Protein AF-A0A8H9UVY1-F1 (afdb_monomer_lite)

Structure (mmCIF, N/CA/C/O backbone):
data_AF-A0A8H9UVY1-F1
#
_entry.id   AF-A0A8H9UVY1-F1
#
loop_
_atom_site.group_PDB
_atom_site.id
_atom_site.type_symbol
_atom_site.label_atom_id
_atom_site.label_alt_id
_atom_site.label_comp_id
_atom_site.label_asym_id
_atom_site.label_entity_id
_atom_site.label_seq_id
_atom_site.pdbx_PDB_ins_code
_atom_site.Cartn_x
_atom_site.Cartn_y
_atom_site.Cartn_z
_atom_site.occupancy
_atom_site.B_iso_or_equiv
_atom_site.auth_seq_id
_atom_site.auth_comp_id
_atom_site.auth_asym_id
_atom_site.auth_atom_id
_atom_site.pdbx_PDB_model_num
ATOM 1 N N . MET A 1 1 ? -12.389 -2.700 -13.572 1.00 81.00 1 MET A N 1
ATOM 2 C CA . MET A 1 1 ? -11.305 -3.685 -13.800 1.00 81.00 1 MET A CA 1
ATOM 3 C C . MET A 1 1 ? -11.018 -4.399 -12.494 1.00 81.00 1 MET A C 1
ATOM 5 O O . MET A 1 1 ? -10.914 -3.732 -11.470 1.00 81.00 1 MET A O 1
ATOM 9 N N . LEU A 1 2 ? -10.875 -5.729 -12.511 1.00 87.81 2 LEU A N 1
ATOM 10 C CA . LEU A 1 2 ? -10.516 -6.466 -11.298 1.00 87.81 2 LEU A CA 1
ATOM 11 C C . LEU A 1 2 ? -9.142 -6.021 -10.803 1.00 87.81 2 LEU A C 1
ATOM 13 O O . LEU A 1 2 ? -8.178 -5.958 -11.566 1.00 87.81 2 LEU A O 1
ATOM 17 N N . VAL A 1 3 ? -9.046 -5.755 -9.505 1.00 84.31 3 VAL A N 1
ATOM 18 C CA . VAL A 1 3 ? -7.823 -5.260 -8.860 1.00 84.31 3 VAL A CA 1
ATOM 19 C C . VAL A 1 3 ? -6.634 -6.205 -9.083 1.00 84.31 3 VAL A C 1
ATOM 21 O O . VAL A 1 3 ? -5.499 -5.760 -9.242 1.00 84.31 3 VAL A O 1
ATOM 24 N N . ASP A 1 4 ? -6.885 -7.512 -9.164 1.00 87.19 4 ASP A N 1
ATOM 25 C CA . ASP A 1 4 ? -5.842 -8.508 -9.420 1.00 87.19 4 ASP A CA 1
ATOM 26 C C . ASP A 1 4 ? -5.257 -8.407 -10.840 1.00 87.19 4 ASP A C 1
ATOM 28 O O . ASP A 1 4 ? -4.077 -8.710 -11.038 1.00 87.19 4 ASP A O 1
ATOM 32 N N . ASP A 1 5 ? -6.040 -7.950 -11.821 1.00 87.19 5 ASP A N 1
ATOM 33 C CA . ASP A 1 5 ? -5.560 -7.718 -13.186 1.00 87.19 5 ASP A CA 1
ATOM 34 C C . ASP A 1 5 ? -4.730 -6.431 -13.268 1.00 87.19 5 ASP A C 1
ATOM 36 O O . ASP A 1 5 ? -3.651 -6.447 -13.861 1.00 87.19 5 ASP A O 1
ATOM 40 N N . VAL A 1 6 ? -5.127 -5.382 -12.534 1.00 83.56 6 VAL A N 1
ATOM 41 C CA . VAL A 1 6 ? -4.327 -4.149 -12.366 1.00 83.56 6 VAL A CA 1
ATOM 42 C C . VAL A 1 6 ? -2.925 -4.472 -11.846 1.00 83.56 6 VAL A C 1
ATOM 44 O O . VAL A 1 6 ? -1.930 -3.919 -12.313 1.00 83.56 6 VAL A O 1
ATOM 47 N N . VAL A 1 7 ? -2.815 -5.391 -10.878 1.00 86.31 7 VAL A N 1
ATOM 48 C CA . VAL A 1 7 ? -1.508 -5.803 -10.344 1.00 86.31 7 VAL A CA 1
ATOM 49 C C . VAL A 1 7 ? -0.669 -6.474 -11.421 1.00 86.31 7 VAL A C 1
ATOM 51 O O . VAL A 1 7 ? 0.523 -6.1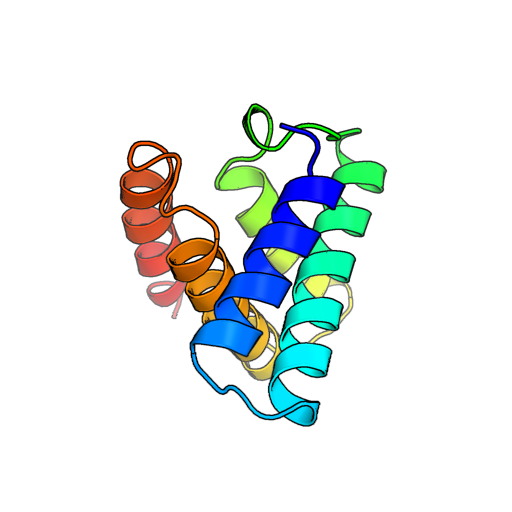95 -11.505 1.00 86.31 7 VAL A O 1
ATOM 54 N N . LYS A 1 8 ? -1.250 -7.355 -12.243 1.00 88.94 8 LYS A N 1
ATOM 55 C CA . LYS A 1 8 ? -0.502 -8.026 -13.318 1.00 88.94 8 LYS A CA 1
ATOM 56 C C . LYS A 1 8 ? 0.037 -7.012 -14.325 1.00 88.94 8 LYS A C 1
ATOM 58 O O . LYS A 1 8 ? 1.217 -7.089 -14.659 1.00 88.94 8 LYS A O 1
ATOM 63 N N . GLU A 1 9 ? -0.790 -6.054 -14.740 1.00 85.56 9 GLU A N 1
ATOM 64 C CA . GLU A 1 9 ? -0.395 -4.975 -15.654 1.00 85.56 9 GLU A CA 1
ATOM 65 C C . GLU A 1 9 ? 0.719 -4.110 -15.061 1.00 85.56 9 GLU A C 1
ATOM 67 O O . GLU A 1 9 ? 1.744 -3.888 -15.702 1.00 85.56 9 GLU A O 1
ATOM 72 N N . PHE A 1 10 ? 0.586 -3.708 -13.797 1.00 84.50 10 PHE A N 1
ATOM 73 C CA . PHE A 1 10 ? 1.620 -2.944 -13.106 1.00 84.50 10 PHE A CA 1
ATOM 74 C C . PHE A 1 10 ? 2.956 -3.702 -13.021 1.00 84.50 10 PHE A C 1
ATOM 76 O O . PHE A 1 10 ? 4.019 -3.129 -13.259 1.00 84.50 10 PHE A O 1
ATOM 83 N N . ILE A 1 11 ? 2.929 -5.000 -12.702 1.00 89.69 11 ILE A N 1
ATOM 84 C CA . ILE A 1 11 ? 4.153 -5.811 -12.661 1.00 89.69 11 ILE A CA 1
ATOM 85 C C . ILE A 1 11 ? 4.780 -5.942 -14.051 1.00 89.69 11 ILE A C 1
ATOM 87 O O . ILE A 1 11 ? 6.006 -5.886 -14.155 1.00 89.69 11 ILE A O 1
ATOM 91 N N . PHE A 1 12 ? 3.968 -6.083 -15.098 1.00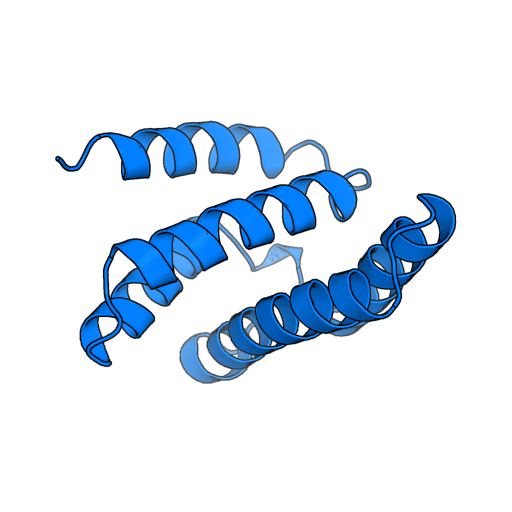 89.62 12 PHE A N 1
ATOM 92 C CA . PHE A 1 12 ? 4.449 -6.099 -16.476 1.00 89.62 12 PHE A CA 1
ATOM 93 C C . PHE A 1 12 ? 5.112 -4.768 -16.860 1.00 89.62 12 PHE A C 1
ATOM 95 O O . PHE A 1 12 ? 6.211 -4.772 -17.409 1.00 89.62 12 PHE A O 1
ATOM 102 N N . GLU A 1 13 ? 4.529 -3.632 -16.478 1.00 86.50 13 GLU A N 1
ATOM 103 C CA . GLU A 1 13 ? 5.115 -2.307 -16.717 1.00 86.50 13 GLU A CA 1
ATOM 104 C C . GLU A 1 13 ? 6.496 -2.163 -16.053 1.00 86.50 13 GLU A C 1
ATOM 106 O O . GLU A 1 13 ? 7.459 -1.721 -16.680 1.00 86.50 13 GLU A O 1
ATOM 111 N N . LEU A 1 14 ? 6.648 -2.625 -14.805 1.00 88.88 14 LEU A N 1
ATOM 112 C CA . LEU A 1 14 ? 7.956 -2.628 -14.140 1.00 88.88 14 LEU A CA 1
ATOM 113 C C . LEU A 1 14 ? 8.990 -3.499 -14.875 1.00 88.88 14 LEU A C 1
ATOM 115 O O . LEU A 1 14 ? 10.179 -3.173 -14.876 1.00 88.88 14 LEU A O 1
ATOM 119 N N . GLN A 1 15 ? 8.561 -4.607 -15.487 1.00 91.69 15 GLN A N 1
ATOM 120 C CA . GLN A 1 15 ? 9.440 -5.455 -16.296 1.00 91.69 15 GLN A CA 1
ATOM 121 C C . GLN A 1 15 ? 9.876 -4.737 -17.576 1.00 91.69 15 GLN A C 1
ATOM 123 O O . GLN A 1 15 ? 11.066 -4.736 -17.886 1.00 91.69 15 GLN A O 1
ATOM 128 N N . VAL A 1 16 ? 8.943 -4.082 -18.276 1.00 91.25 16 VAL A N 1
ATOM 129 C CA . VAL A 1 16 ? 9.222 -3.281 -19.483 1.00 91.25 16 VAL A CA 1
ATOM 130 C C . VAL A 1 16 ? 10.205 -2.147 -19.180 1.00 91.25 16 VAL A C 1
ATOM 132 O O . VAL A 1 16 ? 11.119 -1.885 -19.962 1.00 91.25 16 VAL A O 1
ATOM 135 N N . GLN A 1 17 ? 10.083 -1.525 -18.006 1.00 89.19 17 GLN A N 1
ATOM 136 C CA . GLN A 1 17 ? 10.992 -0.476 -17.536 1.00 89.19 17 GLN A CA 1
ATOM 137 C C . GLN A 1 17 ? 12.319 -1.003 -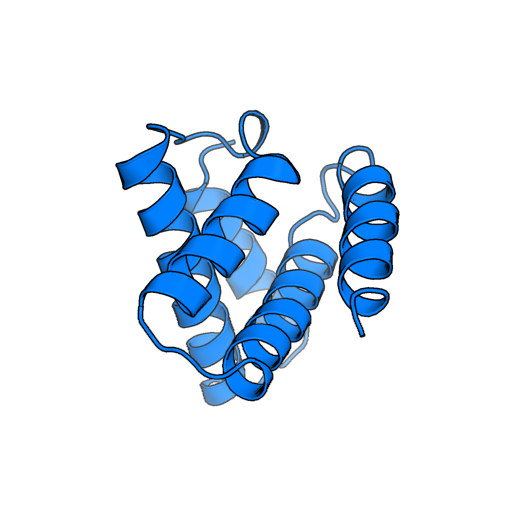16.957 1.00 89.19 17 GLN A C 1
ATOM 139 O O . GLN A 1 17 ? 13.118 -0.226 -16.439 1.00 89.19 17 GLN A O 1
ATOM 144 N N . ASN A 1 18 ? 12.593 -2.308 -17.067 1.00 93.25 18 ASN A N 1
ATOM 145 C CA . ASN A 1 18 ? 13.834 -2.951 -16.625 1.00 93.25 18 ASN A CA 1
ATOM 146 C C . ASN A 1 18 ? 14.133 -2.792 -15.121 1.00 93.25 18 ASN A C 1
ATOM 148 O O . ASN A 1 18 ? 15.297 -2.758 -14.707 1.00 93.25 18 ASN A O 1
ATOM 152 N N . TYR A 1 19 ? 13.102 -2.728 -14.271 1.00 92.31 19 TYR A N 1
ATOM 153 C CA . TYR A 1 19 ? 13.312 -2.790 -12.825 1.00 92.31 19 TYR A CA 1
ATOM 154 C C . TYR A 1 19 ? 13.908 -4.141 -12.417 1.00 92.31 19 TYR A C 1
ATOM 156 O O . TYR A 1 19 ? 13.573 -5.196 -12.956 1.00 92.31 19 TYR A O 1
ATOM 164 N N . THR A 1 20 ? 14.773 -4.131 -11.399 1.00 96.12 20 THR A N 1
ATOM 165 C CA . THR A 1 20 ? 15.389 -5.376 -10.918 1.00 96.12 20 THR A CA 1
ATOM 166 C C . THR A 1 20 ? 14.334 -6.335 -10.342 1.00 96.12 20 THR A C 1
ATOM 168 O O . THR A 1 20 ? 13.360 -5.875 -9.734 1.00 96.12 20 THR A O 1
ATOM 171 N N . PRO A 1 21 ? 14.544 -7.666 -10.398 1.00 96.12 21 PRO A N 1
ATOM 172 C CA . PRO A 1 21 ? 13.623 -8.636 -9.797 1.00 96.12 21 PRO A CA 1
ATOM 173 C C . PRO A 1 21 ? 13.360 -8.386 -8.306 1.00 96.12 21 PRO A C 1
ATOM 175 O O . PRO A 1 21 ? 12.247 -8.587 -7.817 1.00 96.12 21 PRO A O 1
ATOM 178 N N . ARG A 1 22 ? 14.379 -7.904 -7.578 1.00 95.50 22 ARG A N 1
ATOM 179 C CA . ARG A 1 22 ? 14.258 -7.503 -6.171 1.00 95.50 22 ARG A CA 1
ATOM 180 C C . ARG A 1 22 ? 13.269 -6.349 -6.015 1.00 95.50 22 ARG A C 1
ATOM 182 O O . ARG A 1 22 ? 12.375 -6.434 -5.178 1.00 95.50 22 ARG A O 1
ATOM 189 N N . THR A 1 23 ? 13.423 -5.306 -6.825 1.00 91.12 23 THR A N 1
ATOM 190 C CA . THR A 1 23 ? 12.557 -4.126 -6.802 1.00 91.12 23 THR A CA 1
ATOM 191 C C . THR A 1 23 ? 11.121 -4.486 -7.188 1.00 91.12 23 THR A C 1
ATOM 193 O O . THR A 1 23 ? 10.194 -4.123 -6.470 1.00 91.12 23 THR A O 1
ATOM 196 N N . ILE A 1 24 ? 10.929 -5.284 -8.244 1.00 92.50 24 ILE A N 1
ATOM 197 C CA . ILE A 1 24 ? 9.607 -5.772 -8.674 1.00 92.50 24 ILE A CA 1
ATOM 198 C C . ILE A 1 24 ? 8.916 -6.547 -7.548 1.00 92.50 24 ILE A C 1
ATOM 200 O O . ILE A 1 24 ? 7.754 -6.291 -7.233 1.00 92.50 24 ILE A O 1
ATOM 204 N N . LYS A 1 25 ? 9.633 -7.472 -6.896 1.00 93.56 25 LYS A N 1
ATOM 205 C CA . LYS A 1 25 ? 9.103 -8.244 -5.762 1.00 93.56 25 LYS A CA 1
ATOM 206 C C . LYS A 1 25 ? 8.669 -7.337 -4.613 1.00 93.56 25 LYS A C 1
ATOM 208 O O . LYS A 1 25 ? 7.643 -7.587 -3.985 1.00 93.56 25 LYS A O 1
ATOM 213 N N . GLU A 1 26 ? 9.443 -6.300 -4.327 1.00 90.81 26 GLU A N 1
ATOM 214 C CA . GLU A 1 26 ? 9.129 -5.348 -3.269 1.00 90.81 26 GLU A CA 1
ATOM 215 C C . GLU A 1 26 ? 7.867 -4.530 -3.578 1.00 90.81 26 GLU A C 1
ATOM 217 O O . GLU A 1 26 ? 6.970 -4.467 -2.734 1.00 90.81 26 GLU A O 1
ATOM 222 N N . TYR A 1 27 ? 7.751 -3.983 -4.791 1.00 88.44 27 TYR A N 1
ATOM 223 C CA . TYR A 1 27 ? 6.540 -3.295 -5.248 1.00 88.44 27 TYR A CA 1
ATOM 224 C C . TYR A 1 27 ? 5.314 -4.215 -5.216 1.00 88.44 27 TYR A C 1
ATOM 226 O O . TYR A 1 27 ? 4.298 -3.856 -4.617 1.00 88.44 27 TYR A O 1
ATOM 234 N N . LYS A 1 28 ? 5.439 -5.439 -5.749 1.00 90.12 28 LYS A N 1
ATOM 235 C CA . LYS A 1 28 ? 4.386 -6.465 -5.715 1.00 90.12 28 LYS A CA 1
ATOM 236 C C . LYS A 1 28 ? 3.895 -6.731 -4.293 1.00 90.12 28 LYS A C 1
ATOM 238 O O . LYS A 1 28 ? 2.697 -6.744 -4.036 1.00 90.12 28 LYS A O 1
ATOM 243 N N . ASN A 1 29 ? 4.815 -6.936 -3.355 1.00 92.31 29 ASN A N 1
ATOM 244 C CA . ASN A 1 29 ? 4.454 -7.239 -1.974 1.00 92.31 29 ASN A CA 1
ATOM 245 C C . ASN A 1 29 ? 3.731 -6.072 -1.292 1.00 92.31 29 ASN A C 1
ATOM 247 O O . ASN A 1 29 ? 2.839 -6.306 -0.480 1.00 92.31 29 ASN A O 1
ATOM 251 N N . ASN A 1 30 ? 4.117 -4.830 -1.588 1.00 89.19 30 ASN A N 1
ATOM 252 C CA . ASN A 1 30 ? 3.469 -3.658 -1.004 1.00 89.19 30 ASN A CA 1
ATOM 253 C C . ASN A 1 30 ? 2.058 -3.457 -1.563 1.00 89.19 30 ASN A C 1
ATOM 255 O O . ASN A 1 30 ? 1.135 -3.255 -0.775 1.00 89.19 30 ASN A O 1
ATOM 259 N N . ILE A 1 31 ? 1.876 -3.571 -2.884 1.00 88.38 31 ILE A N 1
ATOM 260 C CA . ILE A 1 31 ? 0.557 -3.381 -3.496 1.00 88.38 31 ILE A CA 1
ATOM 261 C C . ILE A 1 31 ? -0.413 -4.502 -3.113 1.00 88.38 31 ILE A C 1
ATOM 263 O O . ILE A 1 31 ? -1.551 -4.216 -2.763 1.00 88.38 31 ILE A O 1
ATOM 267 N N . LEU A 1 32 ? 0.050 -5.757 -3.045 1.00 91.81 32 LEU A N 1
ATOM 268 C CA . LEU A 1 32 ? -0.787 -6.877 -2.604 1.00 91.81 32 LEU A CA 1
ATOM 269 C C . LEU A 1 32 ? -1.264 -6.716 -1.158 1.00 91.81 32 LEU A C 1
ATOM 271 O O . LEU A 1 32 ? -2.409 -7.032 -0.865 1.00 91.81 32 LEU A O 1
ATOM 275 N N . LYS A 1 33 ? -0.425 -6.191 -0.256 1.00 93.69 33 LYS A N 1
ATOM 276 C CA . LYS A 1 33 ? -0.844 -5.909 1.128 1.00 93.69 33 LYS A CA 1
ATOM 277 C C . LYS A 1 33 ? -1.925 -4.835 1.200 1.00 93.69 33 LYS A C 1
ATOM 279 O O . LYS A 1 33 ? -2.842 -4.962 2.003 1.00 93.69 33 LYS A O 1
ATOM 284 N N . PHE A 1 34 ? -1.805 -3.787 0.386 1.00 90.94 34 PHE A N 1
ATOM 285 C CA . PHE A 1 34 ? -2.829 -2.750 0.301 1.00 90.94 34 PHE A CA 1
ATOM 286 C C . PHE A 1 34 ? -4.142 -3.300 -0.272 1.00 90.94 34 PHE A C 1
ATOM 288 O O . PHE A 1 34 ? -5.206 -3.052 0.281 1.00 90.94 34 PHE A O 1
ATOM 295 N N . ILE A 1 35 ? -4.064 -4.092 -1.339 1.00 90.56 35 ILE A N 1
ATOM 296 C CA . ILE A 1 35 ? -5.232 -4.709 -1.974 1.00 90.56 35 ILE A CA 1
ATOM 297 C C . ILE A 1 35 ? -5.934 -5.663 -1.016 1.00 90.56 35 ILE A C 1
ATOM 299 O O . ILE A 1 35 ? -7.151 -5.607 -0.891 1.00 90.56 35 ILE A O 1
ATOM 303 N N . GLU A 1 36 ? -5.174 -6.501 -0.313 1.00 94.56 36 GLU A N 1
ATOM 304 C CA . GLU A 1 36 ? -5.726 -7.411 0.685 1.00 94.56 36 GLU A CA 1
ATOM 305 C C . GLU A 1 36 ? -6.433 -6.640 1.802 1.00 94.56 36 GLU A C 1
ATOM 307 O O . GLU A 1 36 ? -7.545 -6.989 2.184 1.00 94.56 36 GLU A O 1
ATOM 312 N N . TYR A 1 37 ? -5.837 -5.539 2.268 1.00 95.19 37 TYR A N 1
ATOM 313 C CA . TYR A 1 37 ? -6.489 -4.637 3.215 1.00 95.19 37 TYR A CA 1
ATOM 314 C C . TYR A 1 37 ? -7.812 -4.086 2.662 1.00 95.19 37 TYR A C 1
ATOM 316 O O . TYR A 1 37 ? -8.820 -4.103 3.361 1.00 95.19 37 TYR A O 1
ATOM 324 N N . CYS A 1 38 ? -7.845 -3.646 1.402 1.00 92.62 38 CYS A N 1
ATOM 325 C CA . CYS A 1 38 ? -9.072 -3.143 0.787 1.00 92.62 38 CYS A CA 1
ATOM 326 C C . CYS A 1 38 ? -10.156 -4.214 0.616 1.00 92.62 38 CYS A C 1
ATOM 328 O O . CYS A 1 38 ? -11.327 -3.923 0.855 1.00 92.62 38 CYS A O 1
ATOM 330 N N . LYS A 1 39 ? -9.769 -5.440 0.249 1.00 94.44 39 LYS A N 1
ATOM 331 C CA . LYS A 1 39 ? -10.681 -6.586 0.144 1.00 94.44 39 LYS A CA 1
ATOM 332 C C . LYS A 1 39 ? -11.283 -6.935 1.504 1.00 94.44 39 LYS A C 1
ATOM 334 O O . LYS A 1 39 ? -12.484 -7.139 1.600 1.00 94.44 39 LYS A O 1
ATOM 339 N N . GLN A 1 40 ? -10.464 -6.974 2.555 1.00 96.44 40 GLN A N 1
ATOM 340 C CA . GLN A 1 40 ? -10.907 -7.372 3.894 1.00 96.44 40 GLN A CA 1
ATOM 341 C C . GLN A 1 40 ? -11.751 -6.303 4.598 1.00 96.44 40 GLN A C 1
ATOM 343 O O . GLN A 1 40 ? -12.710 -6.641 5.283 1.00 96.44 40 GLN A O 1
ATOM 348 N N . GLU A 1 41 ? -11.399 -5.026 4.452 1.00 97.06 41 GLU A N 1
ATOM 349 C CA . GLU A 1 41 ? -12.023 -3.942 5.226 1.00 97.06 41 GLU A CA 1
ATOM 350 C C . GLU A 1 41 ? -13.171 -3.241 4.490 1.00 97.06 41 GLU A C 1
ATOM 352 O O . GLU A 1 41 ? -13.998 -2.591 5.130 1.00 97.06 41 GLU A O 1
ATOM 357 N N . PHE A 1 42 ? -13.210 -3.325 3.155 1.00 95.19 42 PHE A N 1
ATOM 358 C CA . PHE A 1 42 ? -14.190 -2.608 2.329 1.00 95.19 42 PHE A CA 1
ATOM 359 C C . PHE A 1 42 ? -14.836 -3.475 1.245 1.00 95.19 42 PHE A C 1
ATOM 361 O O . PHE A 1 42 ? -15.625 -2.941 0.474 1.00 95.19 42 PHE A O 1
ATOM 368 N N . GLU A 1 43 ? -14.495 -4.767 1.160 1.00 95.94 43 GLU A N 1
ATOM 369 C CA . GLU A 1 43 ? -15.008 -5.700 0.139 1.00 95.94 43 GLU A CA 1
ATOM 370 C C . GLU A 1 43 ? -14.727 -5.254 -1.308 1.00 95.94 43 GLU A C 1
ATOM 372 O O . GLU A 1 43 ? -15.388 -5.687 -2.247 1.00 95.94 43 GLU A O 1
ATOM 377 N N . ILE A 1 44 ? -13.703 -4.415 -1.501 1.00 91.56 44 ILE A N 1
ATOM 378 C CA . ILE A 1 44 ? -13.374 -3.848 -2.810 1.00 91.56 44 ILE A CA 1
ATOM 379 C C . ILE A 1 44 ? -12.663 -4.882 -3.679 1.00 91.56 44 ILE A C 1
ATOM 381 O O . ILE A 1 44 ? -11.571 -5.353 -3.341 1.00 91.56 44 ILE A O 1
ATOM 385 N N . VAL A 1 45 ? -13.244 -5.166 -4.843 1.00 90.81 45 VAL A N 1
ATOM 386 C CA . VAL A 1 45 ? -12.680 -6.084 -5.849 1.00 90.81 45 VAL A CA 1
ATOM 387 C C . VAL A 1 45 ? -12.396 -5.403 -7.187 1.00 90.81 45 VAL A C 1
ATOM 389 O O . VAL A 1 45 ? -11.600 -5.923 -7.977 1.00 90.81 45 VAL A O 1
ATOM 392 N N . GLU A 1 46 ? -12.973 -4.221 -7.414 1.00 87.81 46 GLU A N 1
ATOM 393 C CA . GLU A 1 46 ? -12.776 -3.415 -8.619 1.00 87.81 46 GLU A CA 1
ATOM 394 C C . GLU A 1 46 ? -11.939 -2.160 -8.337 1.00 87.81 46 GLU A C 1
ATOM 396 O O . GLU A 1 46 ? -12.036 -1.532 -7.282 1.00 87.81 46 GLU A O 1
ATOM 401 N N . LEU A 1 47 ? -11.087 -1.777 -9.291 1.00 82.12 47 LEU A N 1
ATOM 402 C CA . LEU A 1 47 ? -10.235 -0.591 -9.163 1.00 82.12 47 LEU A CA 1
ATOM 403 C C . LEU A 1 47 ? -11.060 0.695 -9.010 1.00 82.12 47 LEU A C 1
ATOM 405 O O . LEU A 1 47 ? -10.660 1.608 -8.296 1.00 82.12 47 LEU A O 1
ATOM 409 N N . GLU A 1 48 ? -12.204 0.762 -9.681 1.00 83.19 48 GLU A N 1
ATOM 410 C CA . GLU A 1 48 ? -13.103 1.912 -9.751 1.00 83.19 48 GLU A CA 1
ATOM 411 C C . GLU A 1 48 ? -13.736 2.252 -8.394 1.00 83.19 48 GLU A C 1
ATOM 413 O O . GLU A 1 48 ? -14.117 3.399 -8.154 1.00 83.19 48 GLU A O 1
ATOM 418 N N . GLU A 1 49 ? -13.803 1.276 -7.490 1.00 85.31 49 GLU A N 1
ATOM 419 C CA . GLU A 1 49 ? -14.273 1.449 -6.116 1.00 85.31 49 GLU A CA 1
ATOM 420 C C . GLU A 1 49 ? -13.168 2.012 -5.204 1.00 85.31 49 GLU A C 1
ATOM 422 O O . GLU A 1 49 ? -13.449 2.574 -4.141 1.00 85.31 49 GLU A O 1
ATOM 427 N N . MET A 1 50 ? -11.893 1.907 -5.598 1.00 82.88 50 MET A N 1
ATOM 428 C CA . MET A 1 50 ? -10.778 2.439 -4.819 1.00 82.88 50 MET A CA 1
ATOM 429 C C . MET A 1 50 ? -10.675 3.958 -4.951 1.00 82.88 50 MET A C 1
ATOM 431 O O . MET A 1 50 ? -10.679 4.503 -6.043 1.00 82.88 50 MET A O 1
ATOM 435 N N . ASN A 1 51 ? -10.496 4.663 -3.831 1.00 78.94 51 ASN A N 1
ATOM 436 C CA . ASN A 1 51 ? -10.250 6.101 -3.805 1.00 78.94 51 ASN A CA 1
ATOM 437 C C . ASN A 1 51 ? -9.257 6.472 -2.689 1.00 78.94 51 ASN A C 1
ATOM 439 O O . ASN A 1 51 ? -8.789 5.620 -1.927 1.00 78.94 51 ASN A O 1
ATOM 443 N N . HIS A 1 52 ? -8.940 7.763 -2.578 1.00 75.00 52 HIS A N 1
ATOM 444 C CA . HIS A 1 52 ? -7.966 8.293 -1.620 1.00 75.00 52 HIS A CA 1
ATOM 445 C C . HIS A 1 52 ? -8.281 7.950 -0.149 1.00 75.00 52 HIS A C 1
ATOM 447 O O . HIS A 1 52 ? -7.365 7.853 0.671 1.00 75.00 52 HIS A O 1
ATOM 453 N N . ILE A 1 53 ? -9.554 7.739 0.212 1.00 82.31 53 ILE A N 1
ATOM 454 C CA . ILE A 1 53 ? -9.960 7.404 1.583 1.00 82.31 53 ILE A CA 1
ATOM 455 C C . ILE A 1 53 ? -9.405 6.034 1.965 1.00 82.31 53 ILE A C 1
ATOM 457 O O . ILE A 1 53 ? -8.923 5.868 3.085 1.00 82.31 53 ILE A O 1
ATOM 461 N N . HIS A 1 54 ? -9.408 5.068 1.044 1.00 86.75 54 HIS A N 1
ATOM 462 C CA . HIS A 1 54 ? -8.873 3.728 1.297 1.00 86.75 54 HIS A CA 1
ATOM 463 C C . HIS A 1 54 ? -7.361 3.768 1.540 1.00 86.75 54 HIS A C 1
ATOM 465 O O . HIS A 1 54 ? -6.863 3.107 2.449 1.00 86.75 54 HIS A O 1
ATOM 471 N N . ILE A 1 55 ? -6.648 4.632 0.813 1.00 84.56 55 ILE A N 1
ATOM 472 C CA . ILE A 1 55 ? -5.214 4.883 1.003 1.00 84.56 55 ILE A CA 1
ATOM 473 C C . ILE A 1 55 ? -4.951 5.488 2.393 1.00 84.56 55 ILE A C 1
ATOM 475 O O . ILE A 1 55 ? -4.140 4.969 3.163 1.00 84.56 55 ILE A O 1
ATOM 479 N N . LYS A 1 56 ? -5.689 6.542 2.768 1.00 83.56 56 LYS A N 1
ATOM 480 C CA . LYS A 1 56 ? -5.587 7.179 4.095 1.00 83.56 56 LYS A CA 1
ATOM 481 C C . LYS A 1 56 ? -5.890 6.196 5.229 1.00 83.56 56 LYS A C 1
ATOM 483 O O . LYS A 1 56 ? -5.157 6.141 6.219 1.00 83.56 56 LYS A O 1
ATOM 488 N N . LYS A 1 57 ? -6.952 5.397 5.084 1.00 90.06 57 LYS A N 1
ATOM 489 C CA . LYS A 1 57 ? -7.331 4.371 6.064 1.00 90.06 57 LYS A CA 1
ATOM 490 C C . LYS A 1 57 ? -6.265 3.280 6.182 1.00 90.06 57 LYS A C 1
ATOM 492 O O . LYS A 1 57 ? -5.938 2.909 7.307 1.00 90.06 57 LYS A O 1
ATOM 497 N N . TYR A 1 58 ? -5.643 2.862 5.078 1.00 91.50 58 TYR A N 1
ATOM 498 C CA . TYR A 1 58 ? -4.538 1.902 5.100 1.00 91.50 58 TYR A CA 1
ATOM 499 C C . TYR A 1 58 ? -3.327 2.416 5.886 1.00 91.50 58 TYR A C 1
ATOM 501 O O . TYR A 1 58 ? -2.794 1.708 6.740 1.00 91.50 58 TYR A O 1
ATOM 509 N N . PHE A 1 59 ? -2.913 3.668 5.682 1.00 88.19 59 PHE A N 1
ATOM 510 C CA . PHE A 1 59 ? -1.789 4.223 6.444 1.00 88.19 59 PHE A CA 1
ATOM 511 C C . PHE A 1 59 ? -2.120 4.422 7.923 1.00 88.19 59 PHE A C 1
ATOM 513 O O . PHE A 1 59 ? -1.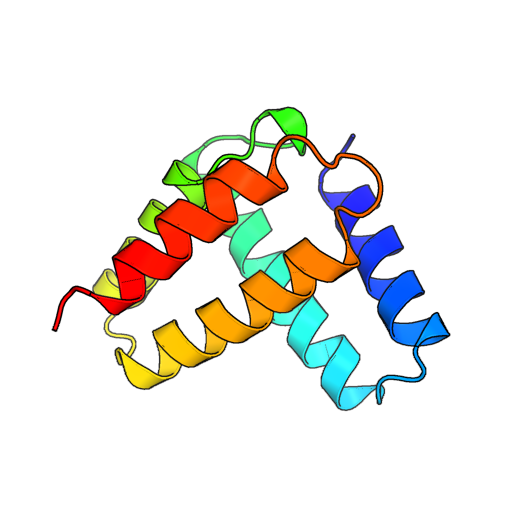301 4.085 8.781 1.00 88.19 59 PHE A O 1
ATOM 520 N N . LYS A 1 60 ? -3.345 4.856 8.244 1.00 89.75 60 LYS A N 1
ATOM 521 C CA . LYS A 1 60 ? -3.827 4.893 9.633 1.00 89.75 60 LYS A CA 1
ATOM 522 C C . LYS A 1 60 ? -3.820 3.498 10.266 1.00 89.75 60 LYS A C 1
ATOM 524 O O . LYS A 1 60 ? -3.400 3.351 11.412 1.00 89.75 60 LYS A O 1
ATOM 529 N N . TYR A 1 61 ? -4.227 2.474 9.517 1.00 93.88 61 TYR A N 1
ATOM 530 C CA . TYR A 1 61 ? -4.160 1.079 9.943 1.00 93.88 61 TYR A CA 1
ATOM 531 C C . TYR A 1 61 ? -2.714 0.644 10.231 1.00 93.88 61 TYR A C 1
ATOM 533 O O . TYR A 1 61 ? -2.445 0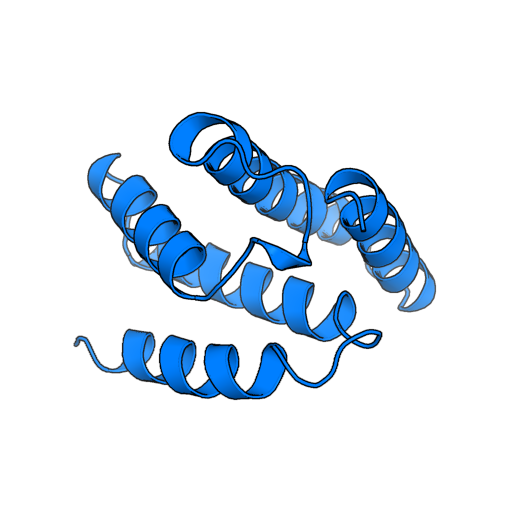.115 11.310 1.00 93.88 61 TYR A O 1
ATOM 541 N N . LEU A 1 62 ? -1.757 0.938 9.346 1.00 91.12 62 LEU A N 1
ATOM 542 C CA . LEU A 1 62 ? -0.343 0.614 9.572 1.00 91.12 62 LEU A CA 1
ATOM 543 C C . LEU A 1 62 ? 0.229 1.301 10.821 1.00 91.12 62 LEU A C 1
ATOM 545 O O . LEU A 1 62 ? 0.912 0.647 11.612 1.00 91.12 62 LEU A O 1
ATOM 549 N N . LEU A 1 63 ? -0.086 2.581 11.032 1.00 89.94 63 LEU A N 1
ATOM 550 C CA . LEU A 1 63 ? 0.302 3.313 12.242 1.00 89.94 63 LEU A CA 1
ATOM 551 C C . LEU A 1 63 ? -0.326 2.690 13.497 1.00 89.94 63 LEU A C 1
ATOM 553 O O . LEU A 1 63 ? 0.370 2.465 14.484 1.00 89.94 63 LEU A O 1
ATOM 557 N N . SER A 1 64 ? -1.609 2.310 13.441 1.00 92.56 64 SER A N 1
ATOM 558 C CA . SER A 1 64 ? -2.298 1.642 14.558 1.00 92.56 64 SER A CA 1
ATOM 559 C C . SER A 1 64 ? -1.699 0.274 14.919 1.00 92.56 64 SER A C 1
ATOM 561 O O . SER A 1 64 ? -1.829 -0.183 16.051 1.00 92.56 64 SER A O 1
ATOM 563 N N . LYS A 1 65 ? -0.982 -0.366 13.983 1.00 94.00 65 LYS A N 1
ATOM 564 C CA . LYS A 1 65 ? -0.214 -1.604 14.205 1.00 94.00 65 LYS A CA 1
ATOM 565 C C . LYS A 1 65 ? 1.194 -1.353 14.768 1.00 94.00 65 LYS A C 1
ATOM 567 O O . LYS A 1 65 ? 2.000 -2.282 14.805 1.00 94.00 65 LYS A O 1
ATOM 572 N N . GLY A 1 66 ? 1.517 -0.121 15.166 1.00 92.38 66 GLY A N 1
ATOM 573 C CA . GLY A 1 66 ? 2.811 0.249 15.745 1.00 92.38 66 GLY A CA 1
ATOM 574 C C . GLY A 1 66 ? 3.947 0.368 14.725 1.00 92.38 66 GLY A C 1
ATOM 575 O O . GLY A 1 66 ? 5.117 0.269 15.092 1.00 92.38 66 GLY A O 1
ATOM 576 N N . ARG A 1 67 ? 3.642 0.538 13.431 1.00 91.69 67 ARG A N 1
ATOM 577 C CA . ARG A 1 67 ? 4.675 0.800 12.417 1.00 91.69 67 ARG A CA 1
ATOM 578 C C . ARG A 1 67 ? 5.178 2.235 12.545 1.00 91.69 67 ARG A C 1
ATOM 580 O O . ARG A 1 67 ? 4.385 3.149 12.742 1.00 91.69 67 ARG A O 1
ATOM 587 N N . SER A 1 68 ? 6.489 2.431 12.403 1.00 91.06 68 SER A N 1
ATOM 588 C CA . SER A 1 68 ? 7.078 3.771 12.457 1.00 91.06 68 SER A CA 1
ATOM 589 C C . SER A 1 68 ? 6.612 4.632 11.283 1.00 91.06 68 SER A C 1
ATOM 591 O O . SER A 1 68 ? 6.403 4.128 10.176 1.00 91.06 68 SER A O 1
ATOM 593 N N . SER A 1 69 ? 6.521 5.943 11.505 1.00 85.25 69 SER A N 1
ATOM 594 C CA . SER A 1 69 ? 6.231 6.929 10.456 1.00 85.25 69 SER A CA 1
ATOM 595 C C . SER A 1 69 ? 7.201 6.807 9.276 1.00 85.25 69 SER A C 1
ATOM 597 O O . SER A 1 69 ? 6.775 6.804 8.129 1.00 85.25 69 SER A O 1
ATOM 599 N N . VAL A 1 70 ? 8.490 6.573 9.541 1.00 86.81 70 VAL A N 1
ATOM 600 C CA . VAL A 1 70 ? 9.520 6.352 8.506 1.00 86.81 70 VAL A CA 1
ATOM 601 C C . VAL A 1 70 ? 9.189 5.154 7.607 1.00 86.81 70 VAL A C 1
ATOM 603 O O . VAL A 1 70 ? 9.300 5.232 6.380 1.00 86.81 70 VAL A O 1
ATOM 606 N N . TYR A 1 71 ? 8.761 4.035 8.198 1.00 86.44 71 TYR A N 1
ATOM 607 C CA . TYR A 1 71 ? 8.364 2.849 7.439 1.00 86.44 71 TYR A CA 1
ATOM 608 C C . TYR A 1 71 ? 7.099 3.108 6.614 1.00 86.44 71 TYR A C 1
ATOM 610 O O . TYR A 1 71 ? 7.038 2.750 5.438 1.00 86.44 71 TYR A O 1
ATOM 618 N N . VAL A 1 72 ? 6.108 3.758 7.224 1.00 85.38 72 VAL A N 1
ATOM 619 C CA . VAL A 1 72 ? 4.838 4.127 6.587 1.00 85.38 72 VAL A CA 1
ATOM 620 C C . VAL A 1 72 ? 5.081 5.056 5.393 1.00 85.38 72 VAL A C 1
ATOM 622 O O . VAL A 1 72 ? 4.607 4.759 4.299 1.00 85.38 72 VAL A O 1
ATOM 625 N N . ASN A 1 73 ? 5.919 6.081 5.550 1.00 82.62 73 ASN A N 1
ATOM 626 C CA . ASN A 1 73 ? 6.304 7.003 4.477 1.00 82.62 73 ASN A CA 1
ATOM 627 C C . ASN A 1 73 ? 7.066 6.295 3.350 1.00 82.62 73 ASN A C 1
ATOM 629 O O . ASN A 1 73 ? 6.869 6.585 2.172 1.00 82.62 73 ASN A O 1
ATOM 633 N N . THR A 1 74 ? 7.888 5.296 3.684 1.00 85.75 74 THR A N 1
ATOM 634 C CA . THR A 1 74 ? 8.559 4.466 2.672 1.00 85.75 74 THR A CA 1
ATOM 635 C C . THR A 1 74 ? 7.554 3.669 1.833 1.00 85.75 74 THR A C 1
ATOM 637 O O . THR A 1 74 ? 7.745 3.521 0.625 1.00 85.75 74 THR A O 1
ATOM 640 N N . ILE A 1 75 ? 6.490 3.140 2.450 1.00 85.44 75 ILE A N 1
ATOM 641 C CA . ILE A 1 75 ? 5.406 2.465 1.722 1.00 85.44 75 ILE A CA 1
ATOM 642 C C . ILE A 1 75 ? 4.625 3.473 0.885 1.00 85.44 75 ILE A C 1
ATOM 644 O O . ILE A 1 75 ? 4.356 3.173 -0.274 1.00 85.44 75 ILE A O 1
ATOM 648 N N . LEU A 1 76 ? 4.305 4.649 1.433 1.00 82.69 76 LEU A N 1
ATOM 649 C CA . LEU A 1 76 ? 3.595 5.711 0.721 1.00 82.69 76 LEU A CA 1
ATOM 650 C C . LEU A 1 76 ? 4.305 6.089 -0.578 1.00 82.69 76 LEU A C 1
ATOM 652 O O . LEU A 1 76 ? 3.696 5.978 -1.637 1.00 82.69 76 LEU A O 1
ATOM 656 N N . ASN A 1 77 ? 5.603 6.393 -0.520 1.00 81.19 77 ASN A N 1
ATOM 657 C CA . ASN A 1 77 ? 6.392 6.737 -1.707 1.00 81.19 77 ASN A CA 1
ATOM 658 C C . ASN A 1 77 ? 6.360 5.621 -2.769 1.00 81.19 77 ASN A C 1
ATOM 660 O O . ASN A 1 77 ? 6.252 5.872 -3.967 1.00 81.19 77 ASN A O 1
ATOM 664 N N . LYS A 1 78 ? 6.440 4.354 -2.346 1.00 81.12 78 LYS A N 1
ATOM 665 C CA . LYS A 1 78 ? 6.393 3.207 -3.271 1.00 81.12 78 LYS A CA 1
ATOM 666 C C . LYS A 1 78 ? 5.002 3.006 -3.857 1.00 81.12 78 LYS A C 1
ATOM 668 O O . LYS A 1 78 ? 4.857 2.649 -5.025 1.00 81.12 78 LYS A O 1
ATOM 673 N N . MET A 1 79 ? 3.978 3.198 -3.043 1.00 79.38 79 MET A N 1
ATOM 674 C CA . MET A 1 79 ? 2.593 3.068 -3.455 1.00 79.38 79 MET A CA 1
ATOM 675 C C . MET A 1 79 ? 2.221 4.174 -4.441 1.00 79.38 79 MET A C 1
ATOM 677 O O . MET A 1 79 ? 1.610 3.880 -5.461 1.00 79.38 79 MET A O 1
ATOM 681 N N . GLU A 1 80 ? 2.690 5.398 -4.208 1.00 77.44 80 GLU A N 1
ATOM 682 C CA . GLU A 1 80 ? 2.596 6.504 -5.153 1.00 77.44 80 GLU A CA 1
ATOM 683 C C . GLU A 1 80 ? 3.174 6.097 -6.512 1.00 77.44 80 GLU A C 1
ATOM 685 O O . GLU A 1 80 ? 2.425 6.081 -7.484 1.00 77.44 80 GLU A O 1
ATOM 690 N N . ILE A 1 81 ? 4.443 5.665 -6.575 1.00 74.50 81 ILE A N 1
ATOM 691 C CA . ILE A 1 81 ? 5.088 5.189 -7.818 1.00 74.50 81 ILE A CA 1
ATOM 692 C C . ILE A 1 81 ? 4.265 4.081 -8.485 1.00 74.50 81 ILE A C 1
ATOM 694 O O . ILE A 1 81 ? 4.068 4.104 -9.698 1.00 74.50 81 ILE A O 1
ATOM 698 N N . SER A 1 82 ? 3.741 3.139 -7.696 1.00 69.62 82 SER A N 1
ATOM 699 C CA . SER A 1 82 ? 2.928 2.038 -8.224 1.00 69.62 82 SER A CA 1
ATOM 700 C C . SER A 1 82 ? 1.652 2.534 -8.901 1.00 69.62 82 SER A C 1
ATOM 702 O O . SER A 1 82 ? 1.278 2.046 -9.963 1.00 69.62 82 SER A O 1
ATOM 704 N N . LEU A 1 83 ? 1.014 3.548 -8.317 1.00 67.50 83 LEU A N 1
ATOM 705 C CA . LEU A 1 83 ? -0.180 4.187 -8.859 1.00 67.50 83 LEU A CA 1
ATOM 706 C C . LEU A 1 83 ? 0.174 5.068 -10.074 1.00 67.50 83 LEU A C 1
ATOM 708 O O . LEU A 1 83 ? -0.580 5.079 -11.040 1.00 67.50 83 LEU A O 1
ATOM 712 N N . LYS A 1 84 ? 1.346 5.731 -10.093 1.00 69.31 84 LYS A N 1
ATOM 713 C CA . LYS A 1 84 ? 1.861 6.482 -11.267 1.00 69.31 84 LYS A CA 1
ATOM 714 C C . LYS A 1 84 ? 2.045 5.581 -12.483 1.00 69.31 84 LYS A C 1
ATOM 716 O O . LYS A 1 84 ? 1.661 5.957 -13.585 1.00 69.31 84 LYS A O 1
ATOM 721 N N . LEU A 1 85 ? 2.608 4.399 -12.270 1.00 66.12 85 LEU A N 1
ATOM 722 C CA . LEU A 1 85 ? 2.936 3.463 -13.339 1.00 66.12 85 LEU A CA 1
ATOM 723 C C . LEU A 1 85 ? 1.731 2.616 -13.771 1.00 66.12 85 LEU A C 1
ATOM 725 O O . LEU A 1 85 ? 1.533 2.412 -14.963 1.00 66.12 85 LEU A O 1
ATOM 729 N N . GLY A 1 86 ? 0.897 2.173 -12.824 1.00 59.12 86 GLY A N 1
ATOM 730 C CA . GLY A 1 86 ? -0.276 1.339 -13.106 1.00 59.12 86 GLY A CA 1
ATOM 731 C C . GLY A 1 86 ? -1.502 2.092 -13.644 1.00 59.12 86 GLY A C 1
ATOM 732 O O . GLY A 1 86 ? -2.333 1.488 -14.310 1.00 59.12 86 GLY A O 1
ATOM 733 N N . ILE A 1 87 ? -1.642 3.405 -13.396 1.00 59.50 87 ILE A N 1
ATOM 734 C CA . ILE A 1 87 ? -2.863 4.183 -13.727 1.00 59.50 87 ILE A CA 1
ATOM 735 C C . ILE A 1 87 ? -2.719 4.994 -15.030 1.00 59.50 87 ILE A C 1
ATOM 737 O O . ILE A 1 87 ? -3.531 5.872 -15.328 1.00 59.50 87 ILE A O 1
ATOM 741 N N . ASN A 1 88 ? -1.762 4.672 -15.905 1.00 53.88 88 ASN A N 1
ATOM 742 C CA . ASN A 1 88 ? -1.714 5.303 -17.234 1.00 53.88 88 ASN A CA 1
ATOM 743 C C . ASN A 1 88 ? -2.939 4.977 -18.126 1.00 53.88 88 ASN A C 1
ATOM 745 O O . ASN A 1 88 ? -3.081 5.547 -19.206 1.00 53.88 88 ASN A O 1
ATOM 749 N N . ILE A 1 89 ? -3.866 4.139 -17.645 1.00 48.69 89 ILE A N 1
ATOM 750 C CA . ILE A 1 89 ? -5.133 3.794 -18.303 1.00 48.69 89 ILE A CA 1
ATOM 751 C C . ILE A 1 89 ? -6.303 4.714 -17.863 1.00 48.69 89 ILE A C 1
ATOM 753 O O . ILE A 1 89 ? -7.226 4.934 -18.644 1.00 48.69 89 ILE A O 1
ATOM 757 N N . TYR A 1 90 ? -6.257 5.366 -16.685 1.00 52.66 90 TYR A N 1
ATOM 758 C CA . TYR A 1 90 ? -7.367 6.200 -16.172 1.00 52.66 90 TYR A CA 1
ATOM 759 C C . TYR A 1 90 ? -6.888 7.489 -15.478 1.00 52.66 90 TYR A C 1
ATOM 761 O O . TYR A 1 90 ? -6.982 7.661 -14.262 1.00 52.66 90 TYR A O 1
ATOM 769 N N . LYS A 1 91 ? -6.446 8.462 -16.286 1.00 50.69 91 LYS A N 1
ATOM 770 C CA . LYS A 1 91 ? -5.946 9.800 -15.886 1.00 50.69 91 LYS A CA 1
ATOM 771 C C . LYS A 1 91 ? -6.820 10.614 -14.906 1.00 50.69 91 LYS A C 1
ATOM 773 O O . LYS A 1 91 ? -6.348 11.620 -14.386 1.00 50.69 91 LYS A O 1
ATOM 778 N N . LYS A 1 92 ? -8.072 10.230 -14.629 1.00 44.59 92 LYS A N 1
ATOM 779 C CA . LYS A 1 92 ? -9.010 11.024 -13.809 1.00 44.59 92 LYS A CA 1
ATOM 780 C C . LYS A 1 92 ? -8.907 10.765 -12.296 1.00 44.59 92 LYS A C 1
ATOM 782 O O . LYS A 1 92 ? -9.232 11.658 -11.522 1.00 44.59 92 LYS A O 1
ATOM 787 N N . PHE A 1 93 ? -8.403 9.603 -11.869 1.00 50.44 93 PHE A N 1
ATOM 788 C CA . PHE A 1 93 ? -8.186 9.285 -10.443 1.00 50.44 93 PHE A CA 1
ATOM 789 C C . PHE A 1 93 ? -6.894 9.893 -9.877 1.00 50.44 93 PHE A C 1
ATOM 791 O O . PHE A 1 93 ? -6.788 10.197 -8.689 1.00 50.44 93 PHE A O 1
ATOM 798 N N . TYR A 1 94 ? -5.920 10.111 -10.757 1.00 52.28 94 TYR A N 1
ATOM 799 C CA . TYR A 1 94 ? -4.557 10.476 -10.405 1.00 52.28 94 TYR A CA 1
ATOM 800 C C . TYR A 1 94 ? -4.419 11.898 -9.842 1.00 52.28 94 TYR A C 1
ATOM 802 O O . TYR A 1 94 ? -3.761 12.098 -8.826 1.00 52.28 94 TYR A O 1
ATOM 810 N N . LEU A 1 95 ? -5.117 12.872 -10.435 1.00 46.47 95 LEU A N 1
ATOM 811 C CA . LEU A 1 95 ? -5.025 14.281 -10.034 1.00 46.47 95 LEU A CA 1
ATOM 812 C C . LEU A 1 95 ? -5.611 14.542 -8.631 1.00 46.47 95 LEU A C 1
ATOM 814 O O . LEU A 1 95 ? -5.162 15.438 -7.924 1.00 46.47 95 LEU A O 1
ATOM 818 N N . ILE A 1 96 ? -6.604 13.746 -8.216 1.00 49.16 96 ILE A N 1
ATOM 819 C CA . ILE A 1 96 ? -7.259 13.867 -6.902 1.00 49.16 96 ILE A CA 1
ATOM 820 C C . ILE A 1 96 ? -6.407 13.200 -5.813 1.00 49.16 96 ILE A C 1
ATOM 822 O O . ILE A 1 96 ? -6.277 13.730 -4.714 1.00 49.16 96 ILE A O 1
ATOM 826 N N . MET A 1 97 ? -5.769 12.066 -6.121 1.00 54.16 97 MET A N 1
ATOM 827 C CA . MET A 1 97 ? -4.845 11.411 -5.192 1.00 54.16 97 MET A CA 1
ATOM 828 C C . MET A 1 97 ? -3.532 12.176 -5.009 1.00 54.16 97 MET A C 1
ATOM 830 O O . MET A 1 97 ? -3.033 12.222 -3.890 1.00 54.16 97 MET A O 1
ATOM 834 N N . GLU A 1 98 ? -2.976 12.784 -6.061 1.00 56.91 98 GLU A N 1
ATOM 835 C CA . GLU A 1 98 ? -1.700 13.511 -5.984 1.00 56.91 98 GLU A CA 1
ATOM 836 C C . GLU A 1 98 ? -1.803 14.748 -5.071 1.00 56.91 98 GLU A C 1
ATOM 838 O O . GLU A 1 98 ? -0.934 14.965 -4.229 1.00 56.91 98 GLU A O 1
ATOM 843 N N . LEU A 1 99 ? -2.919 15.487 -5.132 1.00 49.56 99 LEU A N 1
ATOM 844 C CA . LEU A 1 99 ? -3.175 16.649 -4.266 1.00 49.56 99 LEU A CA 1
ATOM 845 C C . LEU A 1 99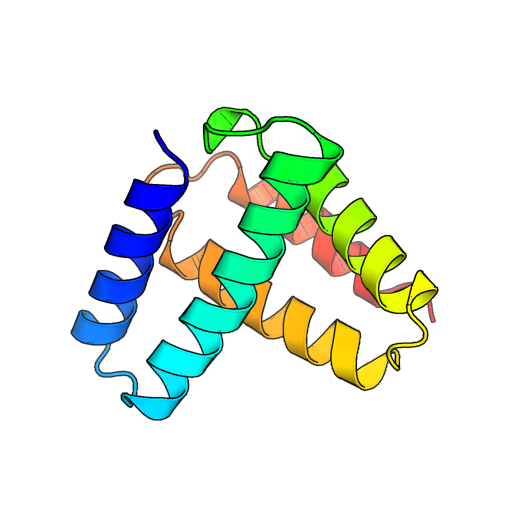 ? -3.441 16.270 -2.798 1.00 49.56 99 LEU A C 1
ATOM 847 O O . LEU A 1 99 ? -3.122 17.031 -1.885 1.00 49.56 99 LEU A O 1
ATOM 851 N N . GLU A 1 100 ? -4.005 15.090 -2.543 1.00 53.91 100 GLU A N 1
ATOM 852 C CA . GLU A 1 100 ? -4.301 14.637 -1.182 1.00 53.91 100 GLU A CA 1
ATOM 853 C C . GLU A 1 100 ? -3.155 13.879 -0.511 1.00 53.91 100 GLU A C 1
ATOM 855 O O . GLU A 1 100 ? -3.017 13.954 0.712 1.00 53.91 100 GLU A O 1
ATOM 860 N N . ILE A 1 101 ? -2.333 13.174 -1.292 1.00 51.81 101 ILE A N 1
ATOM 861 C CA . ILE A 1 101 ? -1.087 12.568 -0.822 1.00 51.81 101 ILE A CA 1
ATOM 862 C C . ILE A 1 101 ? -0.074 13.669 -0.499 1.00 51.81 101 ILE A C 1
ATOM 864 O O . ILE A 1 101 ? 0.534 13.593 0.564 1.00 51.81 101 ILE A O 1
ATOM 868 N N . LEU A 1 102 ? 0.018 14.746 -1.299 1.00 52.28 102 LEU A N 1
ATOM 869 C CA . LEU A 1 102 ? 0.814 15.930 -0.935 1.00 52.28 102 LEU A CA 1
ATOM 870 C C . LEU A 1 102 ? 0.386 16.534 0.415 1.00 52.28 102 LEU A C 1
ATOM 872 O O . LEU A 1 102 ? 1.239 16.893 1.219 1.00 52.28 102 LEU A O 1
ATOM 876 N N . ASN A 1 103 ? -0.918 16.576 0.708 1.00 51.22 103 ASN A N 1
ATOM 877 C CA . ASN A 1 103 ? -1.428 17.062 1.997 1.00 51.22 103 ASN A CA 1
ATOM 878 C C . ASN A 1 103 ? -1.152 16.118 3.184 1.00 51.22 103 ASN A C 1
ATOM 880 O O . ASN A 1 103 ? -1.237 16.559 4.328 1.00 51.22 103 ASN A O 1
ATOM 884 N N . LEU A 1 104 ? -0.800 14.844 2.956 1.00 51.91 104 LEU A N 1
ATOM 885 C CA . LEU A 1 104 ? -0.309 13.950 4.017 1.00 51.91 104 LEU A CA 1
ATOM 886 C C . LEU A 1 104 ? 1.147 14.254 4.412 1.00 51.91 104 LEU A C 1
ATOM 888 O O . LEU A 1 104 ? 1.533 13.911 5.526 1.00 51.91 104 LEU A O 1
ATOM 892 N N . TYR A 1 105 ? 1.928 14.930 3.558 1.00 50.97 105 TYR A N 1
ATOM 893 C CA . TYR A 1 105 ? 3.278 15.414 3.895 1.00 50.97 105 TYR A CA 1
ATOM 894 C C . TYR A 1 105 ? 3.273 16.702 4.739 1.00 50.97 105 TYR A C 1
ATOM 896 O O . TYR A 1 105 ? 4.341 17.156 5.132 1.00 50.97 105 TYR A O 1
ATOM 904 N N . ILE A 1 106 ? 2.103 17.299 5.012 1.00 41.53 106 ILE A N 1
ATOM 905 C CA . ILE A 1 106 ? 1.965 18.568 5.761 1.00 41.53 106 ILE A CA 1
ATOM 906 C C . ILE A 1 106 ? 1.477 18.330 7.207 1.00 41.53 106 ILE A C 1
ATOM 908 O O . ILE A 1 106 ? 1.220 19.269 7.947 1.00 41.53 106 ILE A O 1
ATOM 912 N N . LEU A 1 107 ? 1.358 17.076 7.653 1.00 38.78 107 LEU A N 1
ATOM 913 C CA . LEU A 1 107 ? 1.138 16.769 9.072 1.00 38.78 107 LEU A CA 1
ATOM 914 C C . LEU A 1 107 ? 2.470 16.467 9.769 1.00 38.78 107 LEU A C 1
ATOM 916 O O . LEU A 1 107 ? 2.650 15.382 10.318 1.00 38.78 107 LEU A O 1
ATOM 920 N N . ASP A 1 108 ? 3.365 17.454 9.712 1.00 41.44 108 ASP A N 1
ATOM 921 C CA . ASP A 1 108 ? 4.350 17.771 10.751 1.00 41.44 108 ASP A CA 1
ATOM 922 C C . ASP A 1 108 ? 4.071 19.207 11.228 1.00 41.44 108 ASP A C 1
ATOM 924 O O . ASP A 1 108 ? 3.967 20.108 10.360 1.00 41.44 108 ASP A O 1
#

Organism: Clostridium perfringens (NCBI:txid1502)

InterPro domains:
  IPR004107 Integrase, SAM-like, N-terminal [PF13495] (8-79)
  IPR010998 Integrase/recombinase, N-terminal [G3DSA:1.10.150.130] (1-84)
  IPR011010 DNA breaking-rejoining enzyme, catalytic core [SSF56349] (2-86)
  IPR044068 Core-binding (CB) domain [PS51900] (1-87)

Radius of gyration: 13.52 Å; chains: 1; bounding box: 30×27×35 Å

Sequence (108 aa):
MLVDDVVKEFIFELQVQNYTPRTIKEYKNNILKFIEYCKQEFEIVELEEMNHIHIKKYFKYLLSKGRSSVYVNTILNKMEISLKLGINIYKKFYLIMELEILNLYILD

pLDDT: mean 79.64, std 16.4, range [38.78, 97.06]

Secondary structure (DSSP, 8-state):
-BHHHHHHHHHHHHHHTT--HHHHHHHHHHHHHHHHHHHHHH---BGGG--HHHHHHHHHHHHHTT--HHHHHHHHHHHHHHHHHHTTT-HHHHHHHHHHHHHHTT--

Foldseek 3Di:
DFLVVLLVQLLVLCVVVVPDPVLSVVLSVLSVVLVVQCCVPPVDGDPVPDALVSVVVVLVVCVVVVDDPVVSVVSLVSVLVSCVRSCPVPPPRNVRNVVVSVVVVVPD